Protein AF-A0AAJ6K0N7-F1 (afdb_monomer_lite)

pLDDT: mean 82.15, std 9.47, range [46.53, 96.0]

Secondary structure (DSSP, 8-state):
--HHHHHHHHHHHHHHHHHHHH--------S-HHHHHHH-SEEEEEETTEEEEEEEHHHHHHHHHTS-EEEEEEEETTEEEEEEEEHHHHHHHHHTS-GGGEEEEEEEPPPHHHHHHHHHHHT-

Organism: NCBI:txid1605

Radius of gyration: 20.17 Å; chains: 1; bounding box: 49×30×51 Å

Foldseek 3Di:
DPVVVVVLVVVQVVVVVCCVPVVDDDDDDDPDVVSCVSHPQWDWDDDPNDTLDTGGPVVLQVVCVVFWKKWWWFDDPNDTDTDIDTPVCCVVVVVVDDPVGTDDIDTDRDDVVNSSVVSNVVVD

Structure (mmCIF, N/CA/C/O backbone):
data_AF-A0AAJ6K0N7-F1
#
_entry.id   AF-A0AAJ6K0N7-F1
#
loop_
_atom_site.group_PDB
_atom_site.id
_atom_site.type_symbol
_atom_site.label_atom_id
_atom_site.label_alt_id
_atom_site.label_comp_id
_atom_site.label_asym_id
_atom_site.label_entity_id
_atom_site.label_seq_id
_atom_site.pdbx_PDB_ins_code
_atom_site.Cartn_x
_atom_site.Cartn_y
_atom_site.Cartn_z
_atom_site.occupancy
_atom_site.B_iso_or_equiv
_atom_site.auth_seq_id
_atom_site.auth_comp_id
_atom_site.auth_asym_id
_atom_site.auth_atom_id
_atom_site.pdbx_PDB_model_num
ATOM 1 N N . MET A 1 1 ? 14.762 7.538 20.674 1.00 46.53 1 MET A N 1
ATOM 2 C CA . MET A 1 1 ? 13.617 7.697 19.751 1.00 46.53 1 MET A CA 1
ATOM 3 C C . MET A 1 1 ? 13.052 6.308 19.487 1.00 46.53 1 MET A C 1
ATOM 5 O O . MET A 1 1 ? 13.721 5.520 18.846 1.00 46.53 1 MET A O 1
ATOM 9 N N . GLY A 1 2 ? 11.935 5.934 20.113 1.00 50.62 2 GLY A N 1
ATOM 10 C CA . GLY A 1 2 ? 11.462 4.535 20.116 1.00 50.62 2 GLY A CA 1
ATOM 11 C C . GLY A 1 2 ? 10.166 4.311 20.899 1.00 50.62 2 GLY A C 1
ATOM 12 O O . GLY A 1 2 ? 9.436 3.369 20.618 1.00 50.62 2 GLY A O 1
ATOM 13 N N . LEU A 1 3 ? 9.827 5.231 21.810 1.00 62.19 3 LEU A N 1
ATOM 14 C CA . LEU A 1 3 ? 8.579 5.197 22.575 1.00 62.19 3 LEU A CA 1
ATOM 15 C C . LEU A 1 3 ? 7.333 5.361 21.678 1.00 62.19 3 LEU A C 1
ATOM 17 O O . LEU A 1 3 ? 6.358 4.647 21.859 1.00 62.19 3 LEU A O 1
ATOM 21 N N . GLY A 1 4 ? 7.390 6.233 20.661 1.00 71.81 4 GLY A N 1
ATOM 22 C CA . GLY A 1 4 ? 6.248 6.517 19.776 1.00 71.81 4 GLY A CA 1
ATOM 23 C C . GLY A 1 4 ? 5.774 5.308 18.963 1.00 71.81 4 GLY A C 1
ATOM 24 O O . GLY A 1 4 ? 4.592 4.984 18.988 1.00 71.81 4 GLY A O 1
ATOM 25 N N . LEU A 1 5 ? 6.699 4.580 18.324 1.00 68.69 5 LEU A N 1
ATOM 26 C CA . LEU A 1 5 ? 6.379 3.388 17.523 1.00 68.69 5 LEU A CA 1
ATOM 27 C C . LEU A 1 5 ? 5.794 2.247 18.369 1.00 68.69 5 LEU A C 1
ATOM 29 O O . LEU A 1 5 ? 4.923 1.511 17.906 1.00 68.69 5 LEU A O 1
ATOM 33 N N . VAL A 1 6 ? 6.269 2.085 19.608 1.00 77.00 6 VAL A N 1
ATOM 34 C CA . VAL A 1 6 ? 5.748 1.066 20.532 1.00 77.00 6 VAL A CA 1
ATOM 35 C C . VAL A 1 6 ? 4.333 1.429 20.983 1.00 77.00 6 VAL A C 1
ATOM 37 O O . VAL A 1 6 ? 3.446 0.576 20.938 1.00 77.00 6 VAL A O 1
ATOM 40 N N . THR A 1 7 ? 4.097 2.693 21.342 1.00 81.56 7 THR A N 1
ATOM 41 C CA . THR A 1 7 ? 2.767 3.190 21.722 1.00 81.56 7 THR A CA 1
ATOM 42 C C . THR A 1 7 ? 1.768 3.064 20.574 1.00 81.56 7 THR A C 1
ATOM 44 O O . THR A 1 7 ? 0.655 2.589 20.774 1.00 81.56 7 THR A O 1
ATOM 47 N N . GLN A 1 8 ? 2.174 3.411 19.356 1.00 79.75 8 GLN A N 1
ATOM 48 C CA . GLN A 1 8 ? 1.332 3.333 18.165 1.00 79.75 8 GLN A CA 1
ATOM 49 C C . GLN A 1 8 ? 0.883 1.892 17.877 1.00 79.75 8 GLN A C 1
ATOM 51 O O . GLN A 1 8 ? -0.308 1.626 17.727 1.00 79.75 8 GLN A O 1
ATOM 56 N N . LYS A 1 9 ? 1.805 0.922 17.949 1.00 81.94 9 LYS A N 1
ATOM 57 C CA . LYS A 1 9 ? 1.459 -0.507 17.842 1.00 81.94 9 LYS A CA 1
ATOM 58 C C . LYS A 1 9 ? 0.517 -0.984 18.950 1.00 81.94 9 LYS A C 1
ATOM 60 O O . LYS A 1 9 ? -0.315 -1.856 18.703 1.00 81.94 9 LYS A O 1
ATOM 65 N N . ALA A 1 10 ? 0.653 -0.457 20.167 1.00 86.44 10 ALA A N 1
ATOM 66 C CA . ALA A 1 10 ? -0.246 -0.794 21.269 1.00 86.44 10 ALA A CA 1
ATOM 67 C C . ALA A 1 10 ? -1.668 -0.273 21.008 1.00 86.44 10 ALA A C 1
ATOM 69 O O . ALA A 1 10 ? -2.621 -1.034 21.163 1.00 86.44 10 ALA A O 1
ATOM 70 N N . ILE A 1 11 ? -1.802 0.967 20.523 1.00 87.38 11 ILE A N 1
ATOM 71 C CA . ILE A 1 11 ? -3.090 1.542 20.109 1.00 87.38 11 ILE A CA 1
ATOM 72 C C . ILE A 1 11 ? -3.741 0.659 19.041 1.00 87.38 11 ILE A C 1
ATOM 74 O O . ILE A 1 11 ? -4.913 0.319 19.159 1.00 87.38 11 ILE A O 1
ATOM 78 N N . TYR A 1 12 ? -2.978 0.197 18.049 1.00 85.62 12 TYR A N 1
ATOM 79 C CA . TYR A 1 12 ? -3.519 -0.642 16.974 1.00 85.62 12 TYR A CA 1
ATOM 80 C C . TYR A 1 12 ? -4.049 -1.981 17.466 1.00 85.62 12 TYR A C 1
ATOM 82 O O . TYR A 1 12 ? -5.121 -2.413 17.050 1.00 85.62 12 TYR A O 1
ATOM 90 N N . LYS A 1 13 ? -3.346 -2.614 18.409 1.00 87.62 13 LYS A N 1
ATOM 91 C CA . LYS A 1 13 ? -3.840 -3.839 19.047 1.00 87.62 13 LYS A CA 1
ATOM 92 C C . LYS A 1 13 ? -5.145 -3.606 19.802 1.00 87.62 13 LYS A C 1
ATOM 94 O O . LYS A 1 13 ? -6.030 -4.451 19.719 1.00 87.62 13 LYS A O 1
ATOM 99 N N . ILE A 1 14 ? -5.265 -2.482 20.509 1.00 90.94 14 ILE A N 1
ATOM 100 C CA . ILE A 1 14 ? -6.479 -2.128 21.254 1.00 90.94 14 ILE A CA 1
ATOM 101 C C . ILE A 1 14 ? -7.647 -1.913 20.289 1.00 90.94 14 ILE A C 1
ATOM 103 O O . ILE A 1 14 ? -8.686 -2.541 20.455 1.00 90.94 14 ILE A O 1
ATOM 107 N N . LEU A 1 15 ? -7.460 -1.097 19.246 1.00 90.12 15 LEU A N 1
ATOM 108 C CA . LEU A 1 15 ? -8.496 -0.828 18.242 1.00 90.12 15 LEU A CA 1
ATOM 109 C C . LEU A 1 15 ? -8.956 -2.112 17.541 1.00 90.12 15 LEU A C 1
ATOM 111 O O . LEU A 1 15 ? -10.152 -2.340 17.376 1.00 90.12 15 LEU A O 1
ATOM 115 N N . ARG A 1 16 ? -8.018 -2.994 17.181 1.00 88.31 16 ARG A N 1
ATOM 116 C CA . ARG A 1 16 ? -8.349 -4.267 16.534 1.00 88.31 16 ARG A CA 1
ATOM 117 C C . ARG A 1 16 ? -9.105 -5.211 17.469 1.00 88.31 16 ARG A C 1
ATOM 119 O O . ARG A 1 16 ? -10.061 -5.846 17.038 1.00 88.31 16 ARG A O 1
ATOM 126 N N . ALA A 1 17 ? -8.706 -5.287 18.740 1.00 91.56 17 ALA A N 1
ATOM 127 C CA . ALA A 1 17 ? -9.415 -6.081 19.740 1.00 91.56 17 ALA A CA 1
ATOM 128 C C . ALA A 1 17 ? -10.844 -5.560 19.962 1.00 91.56 17 ALA A C 1
ATOM 130 O O . ALA A 1 17 ? -11.777 -6.356 20.000 1.00 91.56 17 ALA A O 1
ATOM 131 N N . GLU A 1 18 ? -11.017 -4.240 20.025 1.00 92.81 18 GLU A N 1
ATOM 132 C CA . GLU A 1 18 ? -12.316 -3.583 20.178 1.00 92.81 18 GLU A CA 1
ATOM 133 C C . GLU A 1 18 ? -13.249 -3.879 18.993 1.00 92.81 18 GLU A C 1
ATOM 135 O O . GLU A 1 18 ? -14.387 -4.309 19.181 1.00 92.81 18 GLU A O 1
ATOM 140 N N . ASN A 1 19 ? -12.754 -3.746 17.757 1.00 91.25 19 ASN A N 1
ATOM 141 C CA . ASN A 1 19 ? -13.511 -4.112 16.559 1.00 91.25 19 ASN A CA 1
ATOM 142 C C . ASN A 1 19 ? -13.898 -5.605 16.554 1.00 91.25 19 ASN A C 1
ATOM 144 O O . ASN A 1 19 ? -15.043 -5.951 16.261 1.00 91.25 19 ASN A O 1
ATOM 148 N N . GLN A 1 20 ? -12.977 -6.500 16.926 1.00 90.81 20 GLN A N 1
ATOM 149 C CA . GLN A 1 20 ? -13.229 -7.943 16.922 1.00 90.81 20 GLN A CA 1
ATOM 150 C C . GLN A 1 20 ? -14.235 -8.384 17.994 1.00 90.81 20 GLN A C 1
ATOM 152 O O . GLN A 1 20 ? -15.104 -9.207 17.692 1.00 90.81 20 GLN A O 1
ATOM 157 N N . GLN A 1 21 ? -14.119 -7.847 19.213 1.00 96.00 21 GLN A N 1
ATOM 158 C CA . GLN A 1 21 ? -14.945 -8.221 20.366 1.00 96.00 21 GLN A CA 1
ATOM 159 C C . GLN A 1 21 ? -16.323 -7.561 20.322 1.00 96.00 21 GLN A C 1
ATOM 161 O O . GLN A 1 21 ? -17.330 -8.241 20.509 1.00 96.00 21 GLN A O 1
ATOM 166 N N . ASN A 1 22 ? -16.371 -6.261 20.021 1.00 95.38 22 ASN A N 1
ATOM 167 C CA . ASN A 1 22 ? -17.580 -5.449 20.166 1.00 95.38 22 ASN A CA 1
ATOM 168 C C . ASN A 1 22 ? -18.220 -5.062 18.827 1.00 95.38 22 ASN A C 1
ATOM 170 O O . ASN A 1 22 ? -19.261 -4.411 18.814 1.00 95.38 22 ASN A O 1
ATOM 174 N N . LYS A 1 23 ? -17.625 -5.464 17.691 1.00 92.94 23 LYS A N 1
ATOM 175 C CA . LYS A 1 23 ? -18.077 -5.085 16.335 1.00 92.94 23 LYS A CA 1
ATOM 176 C C . LYS A 1 23 ? -18.138 -3.569 16.125 1.00 92.94 23 LYS A C 1
ATOM 178 O O . LYS A 1 23 ? -18.878 -3.075 15.276 1.00 92.94 23 LYS A O 1
ATOM 183 N N . THR A 1 24 ? -17.328 -2.831 16.879 1.00 92.94 24 THR A N 1
ATOM 184 C CA . THR A 1 24 ? -17.209 -1.379 16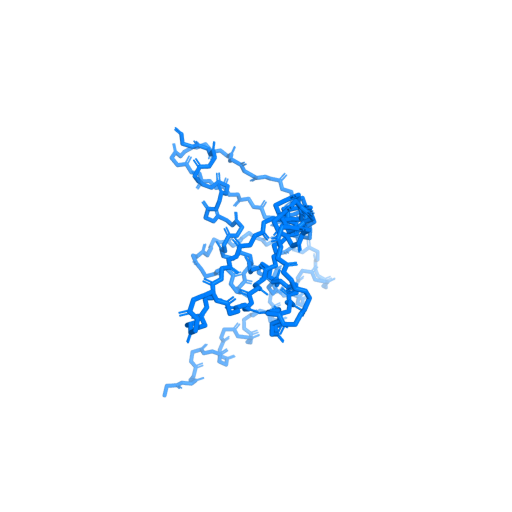.779 1.00 92.94 24 THR A CA 1
ATOM 185 C C . THR A 1 24 ? -16.665 -0.994 15.404 1.00 92.94 24 THR A C 1
ATOM 187 O O . THR A 1 24 ? -15.610 -1.477 14.993 1.00 92.94 24 THR A O 1
ATOM 190 N N . THR A 1 25 ? -17.364 -0.110 14.688 1.00 91.31 25 THR A N 1
ATOM 191 C CA . THR A 1 25 ? -16.852 0.482 13.441 1.00 91.31 25 THR A CA 1
ATOM 192 C C . THR A 1 25 ? -15.855 1.580 13.783 1.00 91.31 25 THR A C 1
ATOM 194 O O . THR A 1 25 ? -16.166 2.480 14.562 1.00 91.31 25 THR A O 1
ATOM 197 N N . ILE A 1 26 ? -14.654 1.505 13.215 1.00 89.69 26 ILE A N 1
ATOM 198 C CA . ILE A 1 26 ? -13.551 2.418 13.516 1.00 89.69 26 ILE A CA 1
ATOM 199 C C . ILE A 1 26 ? -13.175 3.140 12.228 1.00 89.69 26 ILE A C 1
ATOM 201 O O . ILE A 1 26 ? -12.877 2.501 11.225 1.00 89.69 26 ILE A O 1
ATOM 205 N N . VAL A 1 27 ? -13.177 4.471 12.269 1.00 89.50 27 VAL A N 1
ATOM 206 C CA . VAL A 1 27 ? -12.741 5.318 11.155 1.00 89.50 27 VAL A CA 1
ATOM 207 C C . VAL A 1 27 ? -11.508 6.081 11.605 1.00 89.50 27 VAL A C 1
ATOM 209 O O . VAL A 1 27 ? -11.546 6.788 12.614 1.00 89.50 27 VAL A O 1
ATOM 212 N N . THR A 1 28 ? -10.411 5.931 10.871 1.00 85.69 28 THR A N 1
ATOM 213 C CA . THR A 1 28 ? -9.163 6.645 11.137 1.00 85.69 28 THR A CA 1
ATOM 214 C C . THR A 1 28 ? -8.727 7.412 9.901 1.00 85.69 28 THR A C 1
ATOM 216 O O . THR A 1 28 ? -8.899 6.973 8.767 1.00 85.69 28 THR A O 1
ATOM 219 N N . THR A 1 29 ? -8.153 8.586 10.131 1.00 86.88 29 THR A N 1
ATOM 220 C CA . THR A 1 29 ? -7.484 9.374 9.100 1.00 86.88 29 THR A CA 1
ATOM 221 C C . THR A 1 29 ? -5.998 9.358 9.408 1.00 86.88 29 THR A C 1
ATOM 223 O O . THR A 1 29 ? -5.601 9.690 10.526 1.00 86.88 29 THR A O 1
ATOM 226 N N . SER A 1 30 ? -5.179 8.982 8.436 1.00 79.69 30 SER A N 1
ATOM 227 C CA . SER A 1 30 ? -3.725 9.005 8.568 1.00 79.69 30 SER A CA 1
ATOM 228 C C . SER A 1 30 ? -3.114 9.619 7.316 1.00 79.69 30 SER A C 1
ATOM 230 O O . SER A 1 30 ? -3.726 9.631 6.252 1.00 79.69 30 SER A O 1
ATOM 232 N N . HIS A 1 31 ? -1.901 10.135 7.443 1.00 80.00 31 HIS A N 1
ATOM 233 C CA . HIS A 1 31 ? -1.026 10.454 6.316 1.00 80.00 31 HIS A CA 1
ATOM 234 C C . HIS A 1 31 ? 0.147 9.470 6.218 1.00 80.00 31 HIS A C 1
ATOM 236 O O . HIS A 1 31 ? 0.966 9.577 5.312 1.00 80.00 31 HIS A O 1
ATOM 242 N N . TYR A 1 32 ? 0.235 8.509 7.143 1.00 77.38 32 TYR A N 1
ATOM 243 C CA . TYR A 1 32 ? 1.215 7.431 7.119 1.00 77.38 32 TYR A CA 1
ATOM 244 C C . TYR A 1 32 ? 0.580 6.179 6.522 1.00 77.38 32 TYR A C 1
ATOM 246 O O . TYR A 1 32 ? -0.203 5.481 7.168 1.00 77.38 32 TYR A O 1
ATOM 254 N N . VAL A 1 33 ? 0.955 5.865 5.289 1.00 73.31 33 VAL A N 1
ATOM 255 C CA . VAL A 1 33 ? 0.412 4.725 4.537 1.00 73.31 33 VAL A CA 1
ATOM 256 C C . VAL A 1 33 ? 0.687 3.390 5.234 1.00 73.31 33 VAL A C 1
ATOM 258 O O . VAL A 1 33 ? -0.174 2.517 5.282 1.00 73.31 33 VAL A O 1
ATOM 261 N N . LYS A 1 34 ? 1.841 3.275 5.898 1.00 72.00 34 LYS A N 1
ATOM 262 C CA . LYS A 1 34 ? 2.223 2.094 6.685 1.00 72.00 34 LYS A CA 1
ATOM 263 C C . LYS A 1 34 ? 1.278 1.787 7.854 1.00 72.00 34 LYS A C 1
ATOM 265 O O . LYS A 1 34 ? 1.225 0.650 8.331 1.00 72.00 34 LYS A O 1
ATOM 270 N N . ASP A 1 35 ? 0.571 2.800 8.347 1.00 73.50 35 ASP A N 1
ATOM 271 C CA . ASP A 1 35 ? -0.441 2.628 9.386 1.00 73.50 35 ASP A CA 1
ATOM 272 C C . ASP A 1 35 ? -1.736 2.082 8.786 1.00 73.50 35 ASP A C 1
ATOM 274 O O . ASP A 1 35 ? -2.364 1.204 9.376 1.00 73.50 35 ASP A O 1
ATOM 278 N N . MET A 1 36 ? -2.102 2.564 7.595 1.00 75.56 36 MET A N 1
ATOM 279 C CA . MET A 1 36 ? -3.272 2.096 6.849 1.00 75.56 36 MET A CA 1
ATOM 280 C C . MET A 1 36 ? -3.118 0.624 6.464 1.00 75.56 36 MET A C 1
ATOM 282 O O . MET A 1 36 ? -4.027 -0.157 6.716 1.00 75.56 36 MET A O 1
ATOM 286 N N . GLU A 1 37 ? -1.934 0.221 5.993 1.00 73.00 37 GLU A N 1
ATOM 287 C CA . GLU A 1 37 ? -1.592 -1.182 5.704 1.00 73.00 37 GLU A CA 1
ATOM 288 C C . GLU A 1 37 ? -1.830 -2.139 6.879 1.00 73.00 37 GLU A C 1
ATOM 290 O O . GLU A 1 37 ? -2.144 -3.308 6.682 1.00 73.00 37 GLU A O 1
ATOM 295 N N . GLN A 1 38 ? -1.648 -1.673 8.118 1.00 71.69 38 GLN A N 1
ATOM 296 C CA . GLN A 1 38 ? -1.733 -2.528 9.305 1.00 71.69 38 GLN A CA 1
ATOM 297 C C . GLN A 1 38 ? -3.125 -2.572 9.945 1.00 71.69 38 GLN A C 1
ATOM 299 O O . GLN A 1 38 ? -3.375 -3.451 10.775 1.00 71.69 38 GLN A O 1
ATOM 304 N N . LEU A 1 39 ? -3.999 -1.616 9.627 1.00 73.31 39 LEU A N 1
ATOM 305 C CA . LEU A 1 39 ? -5.262 -1.389 10.339 1.00 73.31 39 LEU A CA 1
ATOM 306 C C . LEU A 1 39 ? -6.494 -1.441 9.453 1.00 73.31 39 LEU A C 1
ATOM 308 O O . LEU A 1 39 ? -7.560 -1.775 9.961 1.00 73.31 39 LEU A O 1
ATOM 312 N N . ALA A 1 40 ? -6.375 -1.006 8.201 1.00 76.12 40 ALA A N 1
ATOM 313 C CA . ALA A 1 40 ? -7.524 -0.717 7.368 1.00 76.12 40 ALA A CA 1
ATOM 314 C C . ALA A 1 40 ? -7.898 -1.941 6.535 1.00 76.12 40 ALA A C 1
ATOM 316 O O . ALA A 1 40 ? -7.107 -2.405 5.719 1.00 76.12 40 ALA A O 1
ATOM 317 N N . ASP A 1 41 ? -9.127 -2.419 6.718 1.00 82.94 41 ASP A N 1
ATOM 318 C CA . ASP A 1 41 ? -9.733 -3.392 5.806 1.00 82.94 41 ASP A CA 1
ATOM 319 C C . ASP A 1 41 ? -10.149 -2.692 4.493 1.00 82.94 41 ASP A C 1
ATOM 321 O O . ASP A 1 41 ? -9.879 -3.191 3.405 1.00 82.94 41 ASP A O 1
ATOM 325 N N . ARG A 1 42 ? -10.695 -1.468 4.597 1.00 87.25 42 ARG A N 1
ATOM 326 C CA . ARG A 1 42 ? -11.131 -0.602 3.487 1.00 87.25 42 ARG A CA 1
ATOM 327 C C . ARG A 1 42 ? -10.385 0.726 3.492 1.00 87.25 42 ARG A C 1
ATOM 329 O O . ARG A 1 42 ? -10.222 1.343 4.546 1.00 87.25 42 ARG A O 1
ATOM 336 N N . LEU A 1 43 ? -9.976 1.189 2.316 1.00 88.31 43 LEU A N 1
ATOM 337 C CA . LEU A 1 43 ? -9.267 2.443 2.111 1.00 88.31 43 LEU A CA 1
ATOM 338 C C . LEU A 1 43 ? -10.134 3.432 1.324 1.00 88.31 43 LEU A C 1
ATOM 340 O O . LEU A 1 43 ? -10.664 3.125 0.261 1.00 88.31 43 LEU A O 1
ATOM 344 N N . LEU A 1 44 ? -10.228 4.651 1.853 1.00 88.62 44 LEU A N 1
ATOM 345 C CA . LEU A 1 44 ? -10.890 5.790 1.223 1.00 88.62 44 LEU A CA 1
ATOM 346 C C . LEU A 1 44 ? -9.827 6.851 0.929 1.00 88.62 44 LEU A C 1
ATOM 348 O O 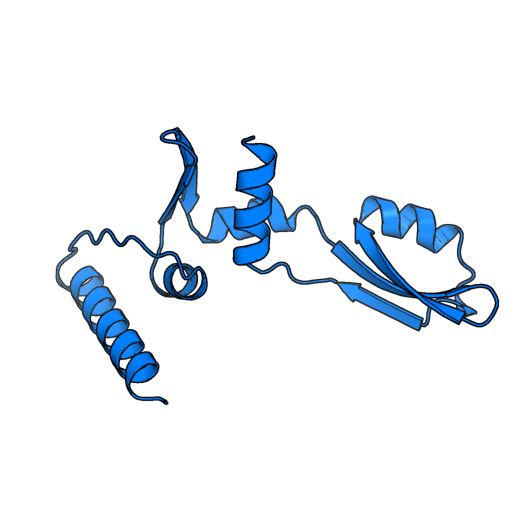. LEU A 1 44 ? -9.189 7.344 1.862 1.00 88.62 44 LEU A O 1
ATOM 352 N N . ILE A 1 45 ? -9.637 7.220 -0.340 1.00 87.12 45 ILE A N 1
ATOM 353 C CA . ILE A 1 45 ? -8.697 8.282 -0.728 1.00 87.12 45 ILE A CA 1
ATOM 354 C C . ILE A 1 45 ? -9.490 9.494 -1.198 1.00 87.12 45 ILE A C 1
ATOM 356 O O . ILE A 1 45 ? -10.256 9.433 -2.161 1.00 87.12 45 ILE A O 1
ATOM 360 N N . LEU A 1 46 ? -9.276 10.611 -0.509 1.00 88.62 46 LEU A N 1
ATOM 361 C CA . LEU A 1 46 ? -9.871 11.902 -0.823 1.00 88.62 46 LEU A CA 1
ATOM 362 C C . LEU A 1 46 ? -8.799 12.817 -1.420 1.00 88.62 46 LEU A C 1
ATOM 364 O O . LEU A 1 46 ? -7.768 13.050 -0.791 1.00 88.62 46 LEU A O 1
ATOM 368 N N . ASN A 1 47 ? -9.060 13.376 -2.600 1.00 85.88 47 ASN A N 1
ATOM 369 C CA . ASN A 1 47 ? -8.210 14.377 -3.238 1.00 85.88 47 ASN A CA 1
ATOM 370 C C . ASN A 1 47 ? -9.059 15.589 -3.637 1.00 85.88 47 ASN A C 1
ATOM 372 O O . ASN A 1 47 ? -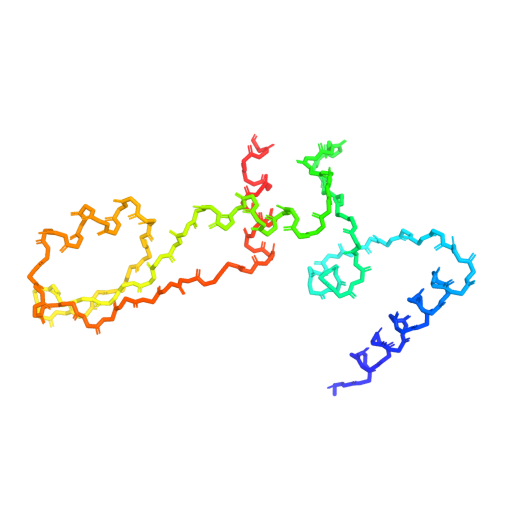10.074 15.443 -4.308 1.00 85.88 47 ASN A O 1
ATOM 376 N N . GLN A 1 48 ? -8.670 16.787 -3.189 1.00 88.06 48 GLN A N 1
ATOM 377 C CA . GLN A 1 48 ? -9.354 18.057 -3.501 1.00 88.06 48 GLN A CA 1
ATOM 378 C C . GLN A 1 48 ? -10.882 18.053 -3.264 1.00 88.06 48 GLN A C 1
ATOM 380 O O . GLN A 1 48 ? -11.641 18.683 -3.993 1.00 88.06 48 GLN A O 1
ATOM 385 N N . GLY A 1 49 ? -11.346 17.354 -2.224 1.00 88.50 49 GLY A N 1
ATOM 386 C CA . GLY A 1 49 ? -12.773 17.259 -1.891 1.00 88.50 49 GLY A CA 1
ATOM 387 C C . GLY A 1 49 ? -13.554 16.209 -2.690 1.00 88.50 49 GLY A C 1
ATOM 388 O O . GLY A 1 49 ? -14.753 16.064 -2.466 1.00 88.50 49 GLY A O 1
ATOM 389 N N . ALA A 1 50 ? -12.891 15.454 -3.569 1.00 88.44 50 ALA A N 1
ATOM 390 C CA . ALA A 1 50 ? -13.465 14.323 -4.286 1.00 88.44 50 ALA A CA 1
ATOM 391 C C . ALA A 1 50 ? -12.946 12.990 -3.727 1.00 88.44 50 ALA A C 1
ATOM 393 O O . ALA A 1 50 ? -11.773 12.862 -3.374 1.00 88.44 50 ALA A O 1
ATOM 394 N N . LEU A 1 51 ? -13.826 11.990 -3.665 1.00 90.19 51 LEU A N 1
ATOM 395 C CA . LEU A 1 51 ? -13.459 10.604 -3.382 1.00 90.19 51 LEU A CA 1
ATOM 396 C C . LEU A 1 51 ? -12.914 9.978 -4.666 1.00 90.19 51 LEU A C 1
ATOM 398 O O . LEU A 1 51 ? -13.658 9.811 -5.629 1.00 90.19 51 LEU A O 1
ATOM 402 N N . ILE A 1 52 ? -11.615 9.683 -4.678 1.00 88.50 52 ILE A N 1
ATOM 403 C CA . ILE A 1 52 ? -10.906 9.150 -5.852 1.00 88.50 52 ILE A CA 1
ATOM 404 C C . ILE A 1 52 ? -10.638 7.647 -5.744 1.00 88.50 52 ILE A C 1
ATOM 406 O O . ILE A 1 52 ? -10.318 7.006 -6.738 1.00 88.50 52 ILE A O 1
ATOM 410 N N . PHE A 1 53 ? -10.778 7.081 -4.544 1.00 86.88 53 PHE A N 1
ATOM 411 C CA . PHE A 1 53 ? -10.661 5.650 -4.300 1.00 86.88 53 PHE A CA 1
ATOM 412 C C . PHE A 1 53 ? -11.538 5.244 -3.119 1.00 86.88 53 PHE A C 1
ATOM 414 O O . PHE A 1 53 ? -11.572 5.947 -2.106 1.00 86.88 53 PHE A O 1
ATOM 421 N N . ASP A 1 54 ? -12.218 4.113 -3.262 1.00 89.88 54 ASP A N 1
ATOM 422 C CA . ASP A 1 54 ? -13.092 3.535 -2.251 1.00 89.88 54 ASP A CA 1
ATOM 423 C C . ASP A 1 54 ? -13.198 2.018 -2.449 1.00 89.88 54 ASP A C 1
ATOM 425 O O . ASP A 1 54 ? -14.069 1.544 -3.177 1.00 89.88 54 ASP A O 1
ATOM 429 N N . ASP A 1 55 ? -12.281 1.267 -1.844 1.00 87.12 55 ASP A N 1
ATOM 430 C CA . ASP A 1 55 ? -12.270 -0.197 -1.933 1.00 87.12 55 ASP A CA 1
ATOM 431 C C . ASP A 1 55 ? -11.452 -0.819 -0.790 1.00 87.12 55 ASP A C 1
ATOM 433 O O . ASP A 1 55 ? -10.840 -0.112 0.017 1.00 87.12 55 ASP A O 1
ATOM 437 N N . ASP A 1 56 ? -11.425 -2.146 -0.717 1.00 85.62 56 ASP A N 1
ATOM 438 C CA . ASP A 1 56 ? -10.564 -2.887 0.198 1.00 85.62 56 ASP A CA 1
ATOM 439 C C . ASP A 1 56 ? -9.079 -2.578 -0.060 1.00 85.62 56 ASP A C 1
ATOM 441 O O . ASP A 1 56 ? -8.635 -2.375 -1.196 1.00 85.62 56 ASP A O 1
ATOM 445 N N . CYS A 1 57 ? -8.275 -2.556 1.003 1.00 77.69 57 CYS A N 1
ATOM 446 C CA . CYS A 1 57 ? -6.853 -2.209 0.908 1.00 77.69 57 CYS A CA 1
ATOM 447 C C . CYS A 1 57 ? -6.093 -3.180 -0.024 1.00 77.69 57 CYS A C 1
ATOM 449 O O . CYS A 1 57 ? -5.263 -2.763 -0.836 1.00 77.69 57 CYS A O 1
ATOM 451 N N . ASP A 1 58 ? -6.451 -4.468 0.012 1.00 75.25 58 ASP A N 1
ATOM 452 C CA . ASP A 1 58 ? -5.919 -5.499 -0.887 1.00 75.25 58 ASP A CA 1
ATOM 453 C C . ASP A 1 58 ? -6.249 -5.235 -2.365 1.00 75.25 58 ASP A C 1
ATOM 455 O O . ASP A 1 58 ? -5.459 -5.568 -3.252 1.00 75.25 58 ASP A O 1
ATOM 459 N N . GLN A 1 59 ? -7.392 -4.610 -2.658 1.00 73.19 59 GLN A N 1
ATOM 460 C CA . GLN A 1 59 ? -7.793 -4.310 -4.033 1.00 73.19 59 GLN A CA 1
ATOM 461 C C . GLN A 1 59 ? -6.958 -3.190 -4.637 1.00 73.19 59 GLN A C 1
ATOM 463 O O . GLN A 1 59 ? -6.644 -3.245 -5.827 1.00 73.19 59 GLN A O 1
ATOM 468 N N . LEU A 1 60 ? -6.529 -2.213 -3.833 1.00 72.50 60 LEU A N 1
ATOM 469 C CA . LEU A 1 60 ? -5.589 -1.194 -4.296 1.00 72.50 60 LEU A CA 1
ATOM 470 C C . LEU A 1 60 ? -4.275 -1.833 -4.759 1.00 72.50 60 LEU A C 1
ATOM 472 O O . LEU A 1 60 ? -3.772 -1.527 -5.843 1.00 72.50 60 LEU A O 1
ATOM 476 N N . VAL A 1 61 ? -3.756 -2.763 -3.954 1.00 68.94 61 VAL A N 1
ATOM 477 C CA . VAL A 1 61 ? -2.549 -3.524 -4.281 1.00 68.94 61 VAL A CA 1
ATOM 478 C C . VAL A 1 61 ? -2.772 -4.330 -5.560 1.00 68.94 61 VAL A C 1
ATOM 480 O O . VAL A 1 61 ? -1.991 -4.209 -6.499 1.00 68.94 61 VAL A O 1
ATOM 483 N N . ASN A 1 62 ? -3.861 -5.093 -5.660 1.00 67.62 62 ASN A N 1
ATOM 484 C CA . ASN A 1 62 ? -4.118 -5.958 -6.814 1.00 67.62 62 ASN A CA 1
ATOM 485 C C . ASN A 1 62 ? -4.342 -5.191 -8.125 1.00 67.62 62 ASN A C 1
ATOM 487 O O . ASN A 1 62 ? -3.770 -5.563 -9.153 1.00 67.62 62 ASN A O 1
ATOM 491 N N . ASN A 1 63 ? -5.134 -4.114 -8.108 1.00 63.88 63 ASN A N 1
ATOM 492 C CA . ASN A 1 63 ? -5.460 -3.348 -9.312 1.00 63.88 63 ASN A CA 1
ATOM 493 C C . ASN A 1 63 ? -4.205 -2.754 -9.966 1.00 63.88 63 ASN A C 1
ATOM 495 O O . ASN A 1 63 ? -4.061 -2.798 -11.191 1.00 63.88 63 ASN A O 1
ATOM 499 N N . LEU A 1 64 ? -3.250 -2.286 -9.161 1.00 58.75 64 LEU A N 1
ATOM 500 C CA . LEU A 1 64 ? -2.040 -1.638 -9.662 1.00 58.75 64 LEU A CA 1
ATOM 501 C C . LEU A 1 64 ? -0.848 -2.596 -9.818 1.00 58.75 64 LEU A C 1
ATOM 503 O O . LEU A 1 64 ? -0.011 -2.370 -10.692 1.00 58.75 64 LEU A O 1
ATOM 507 N N . VAL A 1 65 ? -0.807 -3.723 -9.091 1.00 56.78 65 VAL A N 1
ATOM 508 C CA . VAL A 1 65 ? 0.160 -4.823 -9.320 1.00 56.78 65 VAL A CA 1
ATOM 509 C C . VAL A 1 65 ? 0.058 -5.397 -10.739 1.00 56.78 65 VAL A C 1
ATOM 511 O O . VAL A 1 65 ? 1.034 -5.947 -11.259 1.00 56.78 65 VAL A O 1
ATOM 514 N N . THR A 1 66 ? -1.078 -5.213 -11.421 1.00 54.00 66 THR A N 1
ATOM 515 C CA . THR A 1 66 ? -1.221 -5.541 -12.849 1.00 54.00 66 THR A CA 1
ATOM 516 C C . THR A 1 66 ? -0.163 -4.837 -13.714 1.00 54.00 66 THR A C 1
ATOM 518 O O . THR A 1 66 ? 0.300 -5.405 -14.708 1.00 54.00 66 THR A O 1
ATOM 521 N N . ARG A 1 67 ? 0.319 -3.650 -13.312 1.00 64.94 67 ARG A N 1
ATOM 522 C CA . ARG A 1 67 ? 1.495 -2.993 -13.903 1.00 64.94 67 ARG A CA 1
ATOM 523 C C . ARG A 1 67 ? 2.773 -3.578 -13.289 1.00 64.94 67 ARG A C 1
ATOM 525 O O . ARG A 1 67 ? 3.457 -2.937 -12.499 1.00 64.94 67 ARG A O 1
ATOM 532 N N . LYS A 1 68 ? 3.117 -4.817 -13.661 1.00 73.25 68 LYS A N 1
ATOM 533 C CA . LYS A 1 68 ? 4.393 -5.433 -13.258 1.00 73.25 68 LYS A CA 1
ATOM 534 C C . LYS A 1 68 ? 5.556 -4.595 -13.789 1.00 73.25 68 LYS A C 1
ATOM 536 O O . LYS A 1 68 ? 5.744 -4.502 -15.005 1.00 73.25 68 LYS A O 1
ATOM 541 N N . LEU A 1 69 ? 6.317 -4.006 -12.873 1.00 83.38 69 LEU A N 1
ATOM 542 C CA . LEU A 1 69 ? 7.552 -3.287 -13.160 1.00 83.38 69 LEU A CA 1
ATOM 543 C C . LEU A 1 69 ? 8.754 -4.196 -12.905 1.00 83.38 69 LEU A C 1
ATOM 545 O O . LEU A 1 69 ? 8.739 -5.043 -12.008 1.00 83.38 69 LEU A O 1
ATOM 549 N N . PHE A 1 70 ? 9.803 -4.008 -13.693 1.00 87.75 70 PHE A N 1
ATOM 550 C CA . PHE A 1 70 ? 11.041 -4.764 -13.606 1.00 87.75 70 PHE A CA 1
ATOM 551 C C . PHE A 1 70 ? 12.218 -3.807 -13.563 1.00 87.75 70 PHE A C 1
ATOM 553 O O . PHE A 1 70 ? 12.389 -2.998 -14.473 1.00 87.75 70 PHE A O 1
ATOM 560 N N . ASP A 1 71 ? 13.031 -3.924 -12.520 1.00 90.00 71 ASP A N 1
ATOM 561 C CA . ASP A 1 71 ? 14.333 -3.279 -12.473 1.00 90.00 71 ASP A CA 1
ATOM 562 C C . ASP A 1 71 ? 15.317 -4.144 -13.255 1.00 90.00 71 ASP A C 1
ATOM 564 O O . ASP A 1 71 ? 15.532 -5.322 -12.940 1.00 90.00 71 ASP A O 1
ATOM 568 N N . VAL A 1 72 ? 15.886 -3.555 -14.299 1.00 91.19 72 VAL A N 1
ATOM 569 C CA . VAL A 1 72 ? 16.828 -4.205 -15.200 1.00 91.19 72 VAL A CA 1
ATOM 570 C C . VAL A 1 72 ? 18.161 -3.484 -15.134 1.00 91.19 72 VAL A C 1
ATOM 572 O O . VAL A 1 72 ? 18.239 -2.259 -15.249 1.00 91.19 72 VAL A O 1
ATOM 575 N N . GLU A 1 73 ? 19.219 -4.267 -14.966 1.00 93.31 73 GLU A N 1
ATOM 576 C CA . GLU A 1 73 ? 20.598 -3.807 -15.055 1.00 93.31 73 GLU A CA 1
ATOM 577 C C . GLU A 1 73 ? 21.240 -4.478 -16.266 1.00 93.31 73 GLU A C 1
ATOM 579 O O . GLU A 1 73 ? 21.248 -5.707 -16.359 1.00 93.31 73 GLU A O 1
ATOM 584 N N . TYR A 1 74 ? 21.766 -3.687 -17.199 1.00 92.88 74 TYR A N 1
ATOM 585 C CA . TYR A 1 74 ? 22.414 -4.202 -18.405 1.00 92.88 74 TYR A CA 1
ATOM 586 C C . TYR A 1 74 ? 23.617 -3.347 -18.813 1.00 92.88 74 TYR A C 1
ATOM 588 O O . TYR A 1 74 ? 23.735 -2.184 -18.428 1.00 92.88 74 TYR A O 1
ATOM 596 N N . LEU A 1 75 ? 24.534 -3.929 -19.578 1.00 92.00 75 LEU A N 1
ATOM 597 C CA . LEU A 1 75 ? 25.702 -3.264 -20.132 1.00 92.00 75 LEU A CA 1
ATOM 598 C C . LEU A 1 75 ? 25.354 -2.628 -21.476 1.00 92.00 75 LEU A C 1
ATOM 600 O O . LEU A 1 75 ? 24.942 -3.298 -22.417 1.00 92.00 75 LEU A O 1
ATOM 604 N N . ALA A 1 76 ? 25.574 -1.322 -21.582 1.00 88.12 76 ALA A N 1
ATOM 605 C CA . ALA A 1 76 ? 25.503 -0.596 -22.840 1.00 88.12 76 ALA A CA 1
ATOM 606 C C . ALA A 1 76 ? 26.790 0.203 -23.022 1.00 88.12 76 ALA A C 1
ATOM 608 O O . ALA A 1 76 ? 27.138 1.034 -22.184 1.00 88.12 76 ALA A O 1
ATOM 609 N N . LYS A 1 77 ? 27.511 -0.040 -24.124 1.00 85.69 77 LYS A N 1
ATOM 610 C CA . LYS A 1 77 ? 28.759 0.678 -24.457 1.00 85.69 77 LYS A CA 1
ATOM 611 C C . LYS A 1 77 ? 29.787 0.670 -23.307 1.00 85.69 77 LYS A C 1
ATOM 613 O O . LYS A 1 77 ? 30.449 1.672 -23.051 1.00 85.69 77 LYS A O 1
ATOM 618 N N . GLY A 1 78 ? 29.891 -0.455 -22.595 1.00 85.19 78 GLY A N 1
ATOM 619 C CA . GLY A 1 78 ? 30.820 -0.632 -21.472 1.00 85.19 78 GLY A CA 1
ATOM 620 C C . GLY A 1 78 ? 30.399 0.029 -20.153 1.00 85.19 78 GLY A C 1
ATOM 621 O O . GLY A 1 78 ? 31.195 0.047 -19.219 1.00 85.19 78 GLY A O 1
ATOM 622 N N . GLN A 1 79 ? 29.177 0.563 -20.048 1.00 89.31 79 GLN A N 1
ATOM 623 C CA . GLN A 1 79 ? 28.629 1.121 -18.808 1.00 89.31 79 GLN A CA 1
ATOM 624 C C . GLN A 1 79 ? 27.404 0.336 -18.346 1.00 89.31 79 GLN A C 1
ATOM 626 O O . GLN A 1 79 ? 26.606 -0.119 -19.164 1.00 89.31 79 GLN A O 1
ATOM 631 N N . ILE A 1 80 ? 27.249 0.199 -17.027 1.00 91.19 80 ILE A N 1
ATOM 632 C CA . ILE A 1 80 ? 26.063 -0.414 -16.425 1.00 91.19 80 ILE A CA 1
ATOM 633 C C . ILE A 1 80 ? 24.936 0.614 -16.430 1.00 91.19 80 ILE A C 1
ATOM 635 O O . ILE A 1 80 ? 25.038 1.667 -15.799 1.00 91.19 80 ILE A O 1
ATOM 639 N N . VAL A 1 81 ? 23.853 0.282 -17.116 1.00 92.25 81 VAL A N 1
ATOM 640 C CA . VAL A 1 81 ? 22.623 1.062 -17.174 1.00 92.25 81 VAL A CA 1
ATOM 641 C C . VAL A 1 81 ? 21.591 0.395 -16.271 1.00 92.25 81 VAL A C 1
ATOM 643 O O . VAL A 1 81 ? 21.387 -0.815 -16.348 1.00 92.25 81 VAL A O 1
ATOM 646 N N . LYS A 1 82 ? 20.943 1.190 -15.413 1.00 92.25 82 LYS A N 1
ATOM 647 C CA . LYS A 1 82 ? 19.836 0.750 -14.556 1.00 92.25 82 LYS A CA 1
ATOM 648 C C . LYS A 1 82 ? 18.556 1.422 -15.014 1.00 92.25 82 LYS A C 1
ATOM 650 O O . LYS A 1 82 ? 18.512 2.647 -15.108 1.00 92.25 82 LYS A O 1
ATOM 655 N N . VAL A 1 83 ? 17.536 0.630 -15.296 1.00 90.06 83 VAL A N 1
ATOM 656 C CA . VAL A 1 83 ? 16.245 1.109 -15.794 1.00 90.06 83 VAL A CA 1
ATOM 657 C C . VAL A 1 83 ? 15.116 0.329 -15.154 1.00 90.06 83 VAL A C 1
ATOM 659 O O . VAL A 1 83 ? 15.276 -0.838 -14.804 1.00 90.06 83 VAL A O 1
ATOM 662 N N . THR A 1 84 ? 13.961 0.973 -15.050 1.00 87.25 84 THR A N 1
ATOM 663 C CA . THR A 1 84 ? 12.717 0.312 -14.670 1.00 87.25 84 THR A CA 1
ATOM 664 C C . THR A 1 84 ? 11.824 0.254 -15.903 1.00 87.25 84 THR A C 1
ATOM 666 O O . THR A 1 84 ? 11.546 1.284 -16.516 1.00 87.25 84 THR A O 1
ATOM 669 N N . TRP A 1 85 ? 11.399 -0.947 -16.280 1.00 88.12 85 TRP A N 1
ATOM 670 C CA . TRP A 1 85 ? 10.524 -1.185 -17.428 1.00 88.12 85 TRP A CA 1
ATOM 671 C C . TRP A 1 85 ? 9.220 -1.838 -16.991 1.00 88.12 85 TRP A C 1
ATOM 673 O O . TRP A 1 85 ? 9.202 -2.666 -16.079 1.00 88.12 85 TRP A O 1
ATOM 683 N N . SER A 1 86 ? 8.123 -1.503 -17.666 1.00 84.56 86 SER A N 1
ATOM 684 C CA . SER A 1 86 ? 6.893 -2.295 -17.579 1.00 84.56 86 SER A CA 1
ATOM 685 C C . SER A 1 86 ? 7.081 -3.683 -18.199 1.00 84.56 86 SER A C 1
ATOM 687 O O . SER A 1 86 ? 7.999 -3.899 -18.988 1.00 84.56 86 SER A O 1
ATOM 689 N N . ALA A 1 87 ? 6.190 -4.631 -17.897 1.00 83.81 87 ALA A N 1
ATOM 690 C CA . ALA A 1 87 ? 6.212 -5.954 -18.527 1.00 83.81 87 ALA A CA 1
ATOM 691 C C . ALA A 1 87 ? 6.279 -5.874 -20.065 1.00 83.81 87 ALA A C 1
ATOM 693 O O . ALA A 1 87 ? 7.097 -6.552 -20.678 1.00 83.81 87 ALA A O 1
ATOM 694 N N . ALA A 1 88 ? 5.468 -5.012 -20.687 1.00 83.44 88 ALA A N 1
ATOM 695 C CA . ALA A 1 88 ? 5.435 -4.845 -22.141 1.00 83.44 88 ALA A CA 1
ATOM 696 C C . ALA A 1 88 ? 6.756 -4.292 -22.709 1.00 83.44 88 ALA A C 1
ATOM 698 O O . ALA A 1 88 ? 7.245 -4.760 -23.742 1.00 83.44 88 ALA A O 1
ATOM 699 N N . GLU A 1 89 ? 7.358 -3.323 -22.015 1.00 86.25 89 GLU A N 1
ATOM 700 C CA . GLU A 1 89 ? 8.657 -2.770 -22.394 1.00 86.25 89 GLU A CA 1
ATOM 701 C C . GLU A 1 89 ? 9.789 -3.764 -22.181 1.00 86.25 89 GLU A C 1
ATOM 703 O O . GLU A 1 89 ? 10.677 -3.827 -23.022 1.00 86.25 89 GLU A O 1
ATOM 708 N N . LEU A 1 90 ? 9.751 -4.550 -21.100 1.00 87.12 90 LEU A N 1
ATOM 709 C CA . LEU A 1 90 ? 10.742 -5.584 -20.832 1.00 87.12 90 LEU A CA 1
ATOM 710 C C . LEU A 1 90 ? 10.801 -6.557 -22.006 1.00 87.12 90 LEU A C 1
ATOM 712 O O . LEU A 1 90 ? 11.874 -6.751 -22.555 1.00 87.12 90 LEU A O 1
ATOM 716 N N . PHE A 1 91 ? 9.665 -7.122 -22.426 1.00 85.56 91 PHE A N 1
ATOM 717 C CA . PHE A 1 91 ? 9.645 -8.081 -23.537 1.00 85.56 91 PHE A CA 1
ATOM 718 C C . PHE A 1 91 ? 10.164 -7.479 -24.845 1.00 85.56 91 PHE A C 1
ATOM 720 O O . PHE A 1 91 ? 10.897 -8.147 -25.568 1.00 85.56 91 PHE A O 1
ATOM 727 N N . SER A 1 92 ? 9.816 -6.223 -25.132 1.00 86.94 92 SER A N 1
ATOM 728 C CA . SER A 1 92 ? 10.256 -5.546 -26.357 1.00 86.94 92 SER A CA 1
ATOM 729 C C . SER A 1 92 ? 11.751 -5.209 -26.319 1.00 86.94 92 SER A C 1
ATOM 731 O O . SER A 1 92 ? 12.489 -5.592 -27.219 1.00 86.94 92 SER A O 1
ATOM 733 N N . LYS A 1 93 ? 12.216 -4.549 -25.252 1.00 86.50 93 LYS A N 1
ATOM 734 C CA . LYS A 1 93 ? 13.583 -4.016 -25.141 1.00 86.50 93 LYS A CA 1
ATOM 735 C C . LYS A 1 93 ? 14.613 -5.078 -24.781 1.00 86.50 93 LYS A C 1
ATOM 737 O O . LYS A 1 93 ? 15.763 -4.965 -25.187 1.00 86.50 93 LYS A O 1
ATOM 742 N N . VAL A 1 94 ? 14.228 -6.123 -24.043 1.00 86.75 94 VAL A N 1
ATOM 743 C CA . VAL A 1 94 ? 15.146 -7.233 -23.737 1.00 86.75 94 VAL A CA 1
ATOM 744 C C . VAL A 1 94 ? 15.474 -8.042 -24.989 1.00 86.75 94 VAL A C 1
ATOM 746 O O . VAL A 1 94 ? 16.570 -8.574 -25.085 1.00 86.75 94 VAL A O 1
ATOM 749 N N . ALA A 1 95 ? 14.558 -8.103 -25.963 1.00 84.19 95 ALA A N 1
ATOM 750 C CA . ALA A 1 95 ? 14.797 -8.769 -27.240 1.00 84.19 95 ALA A CA 1
ATOM 751 C C . ALA A 1 95 ? 15.789 -8.000 -28.134 1.00 84.19 95 ALA A C 1
ATOM 753 O O . ALA A 1 95 ? 16.432 -8.604 -28.989 1.00 84.19 95 ALA A O 1
ATOM 754 N N . GLU A 1 96 ? 15.928 -6.686 -27.933 1.00 84.38 96 GLU A N 1
ATOM 755 C CA . GLU A 1 96 ? 16.912 -5.838 -28.621 1.00 84.38 96 GLU A CA 1
ATOM 756 C C . GLU A 1 96 ? 18.310 -5.906 -27.976 1.00 84.38 96 GLU A C 1
ATOM 758 O O . GLU A 1 96 ? 19.284 -5.427 -28.558 1.00 84.38 96 GLU A O 1
ATOM 763 N N . LEU A 1 97 ? 18.419 -6.482 -26.775 1.00 84.25 97 LEU A N 1
ATOM 764 C CA . LEU A 1 97 ? 19.670 -6.619 -26.037 1.00 84.25 97 LEU A CA 1
ATOM 765 C C . LEU A 1 97 ? 20.290 -7.999 -26.249 1.00 84.25 97 LEU A C 1
ATOM 767 O O . LEU A 1 97 ? 19.609 -9.023 -26.242 1.00 84.25 97 LEU A O 1
ATOM 771 N N . GLU A 1 98 ? 21.616 -8.038 -26.364 1.00 83.00 98 GLU A N 1
ATOM 772 C CA . GLU A 1 98 ? 22.336 -9.309 -26.341 1.00 83.00 98 GLU A CA 1
ATOM 773 C C . GLU A 1 98 ? 22.261 -9.923 -24.933 1.00 83.00 98 GLU A C 1
ATOM 775 O O . GLU A 1 98 ? 22.468 -9.213 -23.942 1.00 83.00 98 GLU A O 1
ATOM 780 N N . PRO A 1 99 ? 21.999 -11.237 -24.808 1.00 80.81 99 PRO A N 1
ATOM 781 C CA . PRO A 1 99 ? 21.793 -11.881 -23.511 1.00 80.81 99 PRO A CA 1
ATOM 782 C C . PRO A 1 99 ? 23.021 -11.791 -22.593 1.00 80.81 99 PRO A C 1
ATOM 784 O O . PRO A 1 99 ? 22.866 -11.771 -21.376 1.00 80.81 99 PRO A O 1
ATOM 787 N N . GLU A 1 100 ? 24.228 -11.679 -23.154 1.00 84.81 100 GLU A N 1
ATOM 788 C CA . GLU A 1 100 ? 25.475 -11.473 -22.403 1.00 84.81 100 GLU A CA 1
ATOM 789 C C . GLU A 1 100 ? 25.574 -10.099 -21.726 1.00 84.81 100 GLU A C 1
ATOM 791 O O . GLU A 1 100 ? 26.306 -9.935 -20.751 1.00 84.81 100 GLU A O 1
ATOM 796 N N . ASN A 1 101 ? 24.808 -9.119 -22.208 1.00 88.62 101 ASN A N 1
ATOM 797 C CA . ASN A 1 101 ? 24.805 -7.767 -21.672 1.00 88.62 101 ASN A CA 1
ATOM 798 C C . ASN A 1 101 ? 23.773 -7.580 -20.553 1.00 88.62 101 ASN A C 1
ATOM 800 O O . ASN A 1 101 ? 23.818 -6.564 -19.865 1.00 88.62 101 ASN A O 1
ATOM 804 N N . VAL A 1 102 ? 22.856 -8.522 -20.320 1.00 89.25 102 VAL A N 1
ATOM 805 C CA . VAL A 1 102 ? 21.867 -8.424 -19.234 1.00 89.25 102 VAL A CA 1
ATOM 806 C C . VAL A 1 102 ? 22.469 -8.958 -17.932 1.00 89.25 102 VAL A C 1
ATOM 808 O O . VAL A 1 102 ? 22.779 -10.139 -17.815 1.00 89.25 102 VAL A O 1
ATOM 811 N N . LEU A 1 103 ? 22.610 -8.094 -16.925 1.00 90.12 103 LEU A N 1
ATOM 812 C CA . LEU A 1 103 ? 23.214 -8.439 -15.633 1.00 90.12 103 LEU A CA 1
ATOM 813 C C . LEU A 1 103 ? 22.173 -8.905 -14.612 1.00 90.12 103 LEU A C 1
ATOM 815 O O . LEU A 1 103 ? 22.385 -9.879 -13.889 1.00 90.12 103 LEU A O 1
ATOM 819 N N . THR A 1 104 ? 21.048 -8.195 -14.510 1.00 90.81 104 THR A N 1
ATOM 820 C CA . THR A 1 104 ? 19.965 -8.567 -13.594 1.00 90.81 104 THR A CA 1
ATOM 821 C C . THR A 1 104 ? 18.613 -8.137 -14.135 1.00 90.81 104 THR A C 1
ATOM 823 O O . THR A 1 104 ? 18.487 -7.078 -14.743 1.00 90.81 104 THR A O 1
ATOM 826 N N . ILE A 1 105 ? 17.596 -8.948 -13.853 1.00 90.44 105 ILE A N 1
ATOM 827 C CA . ILE A 1 105 ? 16.188 -8.594 -14.011 1.00 90.44 105 ILE A CA 1
ATOM 828 C C . ILE A 1 105 ? 15.509 -8.970 -12.700 1.00 90.44 105 ILE A C 1
ATOM 830 O O . ILE A 1 105 ? 15.509 -10.138 -12.306 1.00 90.44 105 ILE A O 1
ATOM 834 N N . LYS A 1 106 ? 14.940 -7.987 -12.008 1.00 88.25 106 LYS A N 1
ATOM 835 C CA . LYS A 1 106 ? 14.196 -8.197 -10.765 1.00 88.25 106 LYS A CA 1
ATOM 836 C C . LYS A 1 106 ? 12.808 -7.618 -10.915 1.00 88.25 106 LYS A C 1
ATOM 838 O O . LYS A 1 106 ? 12.653 -6.477 -11.333 1.00 88.25 106 LYS A O 1
ATOM 843 N N . GLN A 1 107 ? 11.794 -8.397 -10.554 1.00 84.06 107 GLN A N 1
ATOM 844 C CA . GLN A 1 107 ? 10.450 -7.852 -10.443 1.00 84.06 107 GLN A CA 1
ATOM 845 C C . GLN A 1 107 ? 10.428 -6.868 -9.273 1.00 84.06 107 GLN A C 1
ATOM 847 O O . GLN A 1 107 ? 10.721 -7.242 -8.134 1.00 84.06 107 GLN A O 1
ATOM 852 N N . ARG A 1 108 ? 10.092 -5.614 -9.566 1.00 80.62 108 ARG A N 1
ATOM 853 C CA . ARG A 1 108 ? 9.956 -4.571 -8.560 1.00 80.62 108 ARG A CA 1
ATOM 854 C C . ARG A 1 108 ? 8.609 -4.743 -7.869 1.00 80.62 108 ARG A C 1
ATOM 856 O O . ARG A 1 108 ? 7.562 -4.728 -8.515 1.00 80.62 108 ARG A O 1
ATOM 863 N N . GLY A 1 109 ? 8.644 -4.939 -6.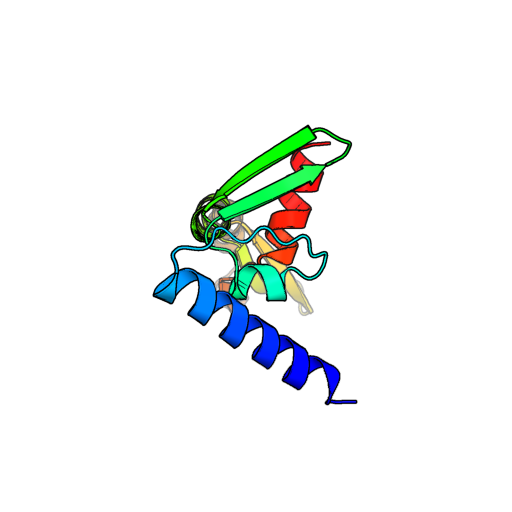554 1.00 73.12 109 GLY A N 1
ATOM 864 C CA . GLY A 1 109 ? 7.454 -4.787 -5.721 1.00 73.12 109 GLY A CA 1
ATOM 865 C C . GLY A 1 109 ? 7.067 -3.313 -5.661 1.00 73.12 109 GLY A C 1
ATOM 866 O O . GLY A 1 109 ? 7.948 -2.454 -5.612 1.00 73.12 109 GLY A O 1
ATOM 867 N N . VAL A 1 110 ? 5.770 -3.020 -5.679 1.00 74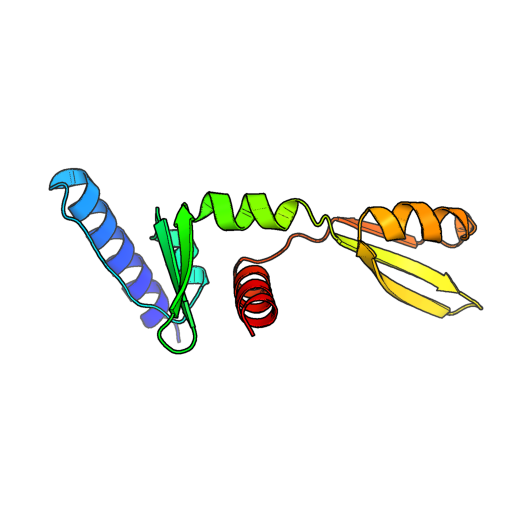.31 110 VAL A N 1
ATOM 868 C CA . VAL A 1 110 ? 5.269 -1.648 -5.562 1.00 74.31 110 VAL A CA 1
ATOM 869 C C . VAL A 1 110 ? 4.739 -1.449 -4.148 1.00 74.31 110 VAL A C 1
ATOM 871 O O . VAL A 1 110 ? 3.944 -2.255 -3.667 1.00 74.31 110 VAL A O 1
ATOM 874 N N . SER A 1 111 ? 5.215 -0.407 -3.470 1.00 76.88 111 SER A N 1
ATOM 875 C CA . SER A 1 111 ? 4.727 -0.030 -2.141 1.00 76.88 111 SER A CA 1
ATOM 876 C C . SER A 1 111 ? 3.381 0.679 -2.254 1.00 76.88 111 SER A C 1
ATOM 878 O O . SER A 1 111 ? 3.169 1.439 -3.198 1.00 76.88 111 SER A O 1
ATOM 880 N N . LEU A 1 112 ? 2.514 0.533 -1.251 1.00 76.25 112 LEU A N 1
ATOM 881 C CA . LEU A 1 112 ? 1.224 1.232 -1.196 1.00 76.25 112 LEU A CA 1
ATOM 882 C C . LEU A 1 112 ? 1.352 2.763 -1.291 1.00 76.25 112 LEU A C 1
ATOM 884 O O . LEU A 1 112 ? 0.484 3.418 -1.855 1.00 76.25 112 LEU A O 1
ATOM 888 N N . GLU A 1 113 ? 2.461 3.338 -0.818 1.00 79.12 113 GLU A N 1
ATOM 889 C CA . GLU A 1 113 ? 2.767 4.768 -0.980 1.00 79.12 113 GLU A CA 1
ATOM 890 C C . GLU A 1 113 ? 2.850 5.177 -2.455 1.00 79.12 113 GLU A C 1
ATOM 892 O O . GLU A 1 113 ? 2.227 6.152 -2.865 1.00 79.12 113 GLU A O 1
ATOM 897 N N . GLU A 1 114 ? 3.571 4.395 -3.259 1.00 77.69 114 GLU A N 1
ATOM 898 C CA . GLU A 1 114 ? 3.762 4.647 -4.690 1.00 77.69 114 GLU A CA 1
ATOM 899 C C . GLU A 1 114 ? 2.439 4.456 -5.454 1.00 77.69 114 GLU A C 1
ATOM 901 O O . GLU A 1 114 ? 2.142 5.208 -6.381 1.00 77.69 114 GLU A O 1
ATOM 906 N N . LEU A 1 115 ? 1.593 3.525 -4.997 1.00 78.88 115 LEU A N 1
ATOM 907 C CA . LEU A 1 115 ? 0.243 3.311 -5.527 1.00 78.88 115 LEU A CA 1
ATOM 908 C C . LEU A 1 115 ? -0.689 4.498 -5.274 1.00 78.88 115 LEU A C 1
ATOM 910 O O . LEU A 1 115 ? -1.380 4.957 -6.183 1.00 78.88 115 LEU A O 1
ATOM 914 N N . ILE A 1 116 ? -0.696 5.012 -4.044 1.00 80.62 116 ILE A N 1
ATOM 915 C CA . ILE A 1 116 ? -1.504 6.176 -3.674 1.00 80.62 116 ILE A CA 1
ATOM 916 C C . ILE A 1 116 ? -1.044 7.407 -4.461 1.00 80.62 116 ILE A C 1
ATOM 918 O O . ILE A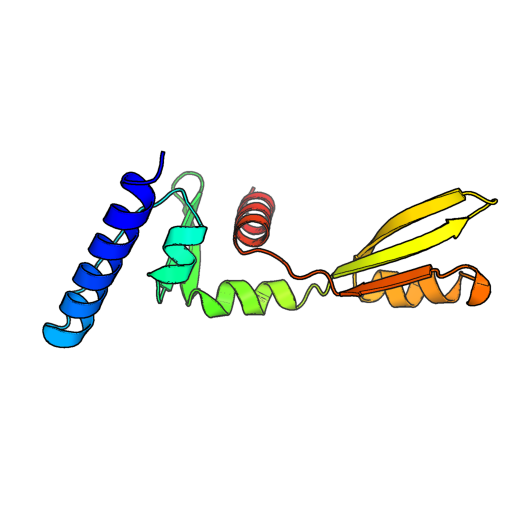 1 116 ? -1.884 8.156 -4.957 1.00 80.62 116 ILE A O 1
ATOM 922 N N . SER A 1 117 ? 0.269 7.605 -4.625 1.00 82.12 117 SER A N 1
ATOM 923 C CA . SER A 1 117 ? 0.805 8.694 -5.449 1.00 82.12 117 SER A CA 1
ATOM 924 C C . SER A 1 117 ? 0.322 8.615 -6.898 1.00 82.12 117 SER A C 1
ATOM 926 O O . SER A 1 117 ? -0.185 9.612 -7.405 1.00 82.12 117 SER A O 1
ATOM 928 N N . GLN A 1 118 ? 0.379 7.434 -7.523 1.00 78.88 118 GLN A N 1
ATOM 929 C CA . GLN A 1 118 ? -0.111 7.244 -8.892 1.00 78.88 118 GLN A CA 1
ATOM 930 C C . GLN A 1 118 ? -1.607 7.540 -9.031 1.00 78.88 118 GLN A C 1
ATOM 932 O O . GLN A 1 118 ? -2.000 8.238 -9.962 1.00 78.88 118 GLN A O 1
ATOM 937 N N . LEU A 1 119 ? -2.441 7.078 -8.093 1.00 79.19 119 LEU A N 1
ATOM 938 C CA . LEU A 1 119 ? -3.876 7.385 -8.110 1.00 79.19 119 LEU A CA 1
ATOM 939 C C . LEU A 1 119 ? -4.158 8.885 -8.003 1.00 79.19 119 LEU A C 1
ATOM 941 O O . LEU A 1 119 ? -5.062 9.398 -8.659 1.00 79.19 119 LEU A O 1
ATOM 945 N N . ILE A 1 120 ? -3.391 9.599 -7.177 1.00 79.94 120 ILE A N 1
ATOM 946 C CA . ILE A 1 120 ? -3.517 11.054 -7.040 1.00 79.94 120 ILE A CA 1
ATOM 947 C C . ILE A 1 120 ? -3.091 11.762 -8.336 1.00 79.94 120 ILE A C 1
ATOM 949 O O . ILE A 1 120 ? -3.697 12.772 -8.692 1.00 79.94 120 ILE A O 1
ATOM 953 N N . GLU A 1 121 ? -2.080 11.246 -9.041 1.00 82.19 121 GLU A N 1
ATOM 954 C CA . GLU A 1 121 ? -1.647 11.758 -10.347 1.00 82.19 121 GLU A CA 1
ATOM 955 C C . GLU A 1 121 ? -2.673 11.492 -11.460 1.00 82.19 121 GLU A C 1
ATOM 957 O O . GLU A 1 121 ? -2.944 12.396 -12.244 1.00 82.19 121 GLU A O 1
ATOM 962 N N . GLU A 1 122 ? -3.270 10.296 -11.520 1.00 76.75 122 GLU A N 1
ATOM 963 C CA . GLU A 1 122 ? -4.308 9.940 -12.505 1.00 76.75 122 GLU A CA 1
ATOM 964 C C . GLU A 1 122 ? -5.630 10.698 -12.269 1.00 76.75 122 GLU A C 1
ATOM 966 O O . GLU A 1 122 ? -6.390 10.918 -13.210 1.00 76.75 122 GLU A O 1
ATOM 971 N N . ALA A 1 123 ? -5.901 11.122 -11.031 1.00 73.69 123 ALA A N 1
ATOM 972 C CA . ALA A 1 123 ? -7.088 11.899 -10.668 1.00 73.69 123 ALA A CA 1
ATOM 973 C C . ALA A 1 123 ? -6.935 13.424 -10.858 1.00 73.69 123 ALA A C 1
ATOM 975 O O . ALA A 1 123 ? -7.820 14.176 -10.439 1.00 73.69 123 ALA A O 1
ATOM 976 N N . ARG A 1 124 ? -5.811 13.885 -11.419 1.00 64.88 124 ARG A N 1
ATOM 977 C CA . ARG A 1 124 ? -5.506 15.301 -11.659 1.00 64.88 124 ARG A CA 1
ATOM 978 C C . ARG A 1 124 ? -5.912 15.747 -13.060 1.00 64.88 124 ARG A C 1
ATOM 980 O O . ARG A 1 124 ? -6.406 16.893 -13.156 1.00 64.88 124 ARG A O 1
#

Sequence (124 aa):
MGLGLVTQKAIYKILRAENQQNKTTIVTTSHYVKDMEQLADRLLILNQGALIFDDDCDQLVNNLVTRKLFDVEYLAKGQIVKVTWSAAELFSKVAELEPENVLTIKQRGVSLEELISQLIEEAR

InterPro domains:
  IPR027417 P-loop containing nucleoside triphosphate hydrolase [G3DSA:3.40.50.300] (1-108)
  IPR027417 P-loop containing nucleoside triphosphate hydrolase [SSF52540] (2-64)